Protein AF-A0A4Z1SWW7-F1 (afdb_monomer_lite)

Radius of gyration: 20.29 Å; chains: 1; bounding box: 50×20×54 Å

Secondary structure (DSSP, 8-state):
--SHHHHHHHHHHHHHHHHHHHHHHHHHHHHTT----GGGGGS-HHHHHHHHHHHHHHHHHHHHHHHHHHHHHHHHHHHHHHHHHHHHS--

Organism: Giardia muris (NCBI:txid5742)

Foldseek 3Di:
DPDPVVVVLVVLLVCLVCLLVVLLVQLVCLQVPVDDDPVCPVDDPVVSNVVSNVVSVVSNVSSVVSPVSNVVSVVVVVVVVVVVVVVVVVD

Sequence (91 aa):
MGFFGTCCNWCCLLTGGFGVVFLSILGVLLLTHAYFEPEDLIKTEAELKEEKNLLAYGHFVGAGVELIVFLASLIAFLVKRKAARRTRLQG

Structure (mmCIF, N/CA/C/O backbone):
data_AF-A0A4Z1SWW7-F1
#
_entry.id   AF-A0A4Z1SWW7-F1
#
loop_
_atom_site.group_PDB
_atom_site.id
_atom_site.type_symbol
_atom_site.label_atom_id
_atom_site.label_alt_id
_atom_site.label_comp_id
_atom_site.label_asym_id
_atom_site.label_entity_id
_atom_site.label_seq_id
_atom_site.pdbx_PDB_ins_code
_atom_site.Cartn_x
_atom_site.Cartn_y
_atom_site.Cartn_z
_atom_site.occupancy
_atom_site.B_iso_or_equiv
_atom_site.auth_seq_id
_atom_site.auth_comp_id
_atom_site.auth_asym_id
_atom_site.auth_atom_id
_atom_site.pdbx_PDB_model_num
ATOM 1 N N . MET A 1 1 ? -15.539 9.313 25.192 1.00 40.12 1 MET A N 1
ATOM 2 C CA . MET A 1 1 ? -14.315 9.034 24.399 1.00 40.12 1 MET A CA 1
ATOM 3 C C . MET A 1 1 ? -14.636 8.186 23.151 1.00 40.12 1 MET A C 1
ATOM 5 O O . MET A 1 1 ? -14.073 7.114 22.988 1.00 40.12 1 MET A O 1
ATOM 9 N N . GLY A 1 2 ? -15.578 8.602 22.286 1.00 49.31 2 GLY A N 1
ATOM 10 C CA . GLY A 1 2 ? -16.257 7.651 21.378 1.00 49.31 2 GLY A CA 1
ATOM 11 C C . GLY A 1 2 ? -16.268 7.944 19.874 1.00 49.31 2 GLY A C 1
ATOM 12 O O . GLY A 1 2 ? -16.626 7.044 19.131 1.00 49.31 2 GLY A O 1
ATOM 13 N N . PHE A 1 3 ? -15.886 9.141 19.411 1.00 47.88 3 PHE A N 1
ATOM 14 C CA . PHE A 1 3 ? -16.057 9.527 17.996 1.00 47.88 3 PHE A CA 1
ATOM 15 C C . PHE A 1 3 ? -14.768 9.403 17.165 1.00 47.88 3 PHE A C 1
ATOM 17 O O . PHE A 1 3 ? -14.777 8.800 16.094 1.00 47.88 3 PHE A O 1
ATOM 24 N N . PHE A 1 4 ? -13.627 9.873 17.685 1.00 49.59 4 PHE A N 1
ATOM 25 C CA . PHE A 1 4 ? -12.343 9.803 16.969 1.00 49.59 4 PHE A CA 1
ATOM 26 C C . PHE A 1 4 ? -11.887 8.359 16.688 1.00 49.59 4 PHE A C 1
ATOM 28 O O . PHE A 1 4 ? -11.438 8.057 15.588 1.00 49.59 4 PHE A O 1
ATOM 35 N N . GLY A 1 5 ? -12.081 7.427 17.630 1.00 55.22 5 GLY A N 1
ATOM 36 C CA . GLY A 1 5 ? -11.675 6.024 17.456 1.00 55.22 5 GLY A CA 1
ATOM 37 C C . GLY A 1 5 ? -12.542 5.208 16.485 1.00 55.22 5 GLY A C 1
ATOM 38 O O . GLY A 1 5 ? -12.108 4.156 16.014 1.00 55.22 5 GLY A O 1
ATOM 39 N N . THR A 1 6 ? -13.766 5.653 16.186 1.00 58.84 6 THR A N 1
ATOM 40 C CA . THR A 1 6 ? -14.625 5.049 15.151 1.00 58.84 6 THR A CA 1
ATOM 41 C C . THR A 1 6 ? -14.348 5.634 13.775 1.00 58.84 6 THR A C 1
ATOM 43 O O . THR A 1 6 ? -14.310 4.873 12.812 1.00 58.84 6 THR A O 1
ATOM 46 N N . CYS A 1 7 ? -14.084 6.943 13.688 1.00 64.06 7 CYS A N 1
ATOM 47 C CA . CYS A 1 7 ? -13.724 7.590 12.430 1.00 64.06 7 CYS A CA 1
ATOM 48 C C . CYS A 1 7 ? -12.366 7.094 11.921 1.00 64.06 7 CYS A C 1
ATOM 50 O O . CYS A 1 7 ? -12.285 6.689 10.769 1.00 64.06 7 CYS A O 1
ATOM 52 N N . CYS A 1 8 ? -11.335 7.001 12.774 1.00 71.19 8 CYS A N 1
ATOM 53 C CA . CYS A 1 8 ? -10.021 6.502 12.346 1.00 71.19 8 CYS A CA 1
ATOM 54 C C . CYS A 1 8 ? -10.083 5.057 11.833 1.00 71.19 8 CYS A C 1
ATOM 56 O O . CYS A 1 8 ? -9.505 4.752 10.799 1.00 71.19 8 CYS A O 1
ATOM 58 N N . ASN A 1 9 ? -10.844 4.174 12.492 1.00 76.69 9 ASN A N 1
ATOM 59 C CA . ASN A 1 9 ? -10.966 2.786 12.038 1.00 76.69 9 ASN A CA 1
ATOM 60 C C . ASN A 1 9 ? -11.743 2.660 10.720 1.00 76.69 9 ASN A C 1
ATOM 62 O O . ASN A 1 9 ? -11.492 1.733 9.961 1.00 76.69 9 ASN A O 1
ATOM 66 N N . TRP A 1 10 ? -12.690 3.564 10.454 1.00 79.31 10 TRP A N 1
ATOM 67 C CA . TRP A 1 10 ? -13.422 3.601 9.188 1.00 79.31 10 TRP A CA 1
ATOM 68 C C . TRP A 1 10 ? -12.573 4.190 8.058 1.00 79.31 10 TRP A C 1
ATOM 70 O O . TRP A 1 10 ? -12.534 3.621 6.969 1.00 79.31 10 TRP A O 1
ATOM 80 N N . CYS A 1 11 ? -11.838 5.273 8.335 1.00 82.75 11 CYS A N 1
ATOM 81 C CA . CYS A 1 11 ? -10.893 5.864 7.394 1.00 82.75 11 CYS A CA 1
ATOM 82 C C . CYS A 1 11 ? -9.831 4.842 6.973 1.00 82.75 11 CYS A C 1
ATOM 84 O O . CYS A 1 11 ? -9.676 4.637 5.780 1.00 82.75 11 CYS A O 1
ATOM 86 N N . CYS A 1 12 ? -9.203 4.122 7.913 1.00 83.19 12 CYS A N 1
ATOM 87 C CA . CYS A 1 12 ? -8.209 3.085 7.597 1.00 83.19 12 CYS A CA 1
ATOM 88 C C . CYS A 1 12 ? -8.777 1.925 6.762 1.00 83.19 12 CYS A C 1
ATOM 90 O O . CYS A 1 12 ? -8.061 1.323 5.969 1.00 83.19 12 CYS A O 1
ATOM 92 N N . LEU A 1 13 ? -10.066 1.612 6.912 1.00 84.62 13 LEU A N 1
ATOM 93 C CA . LEU A 1 13 ? -10.729 0.549 6.154 1.00 84.62 13 LEU A CA 1
ATOM 94 C C . LEU A 1 13 ? -10.985 0.977 4.703 1.00 84.62 13 LEU A C 1
ATOM 96 O O . LEU A 1 13 ? -10.784 0.192 3.780 1.00 84.62 13 LEU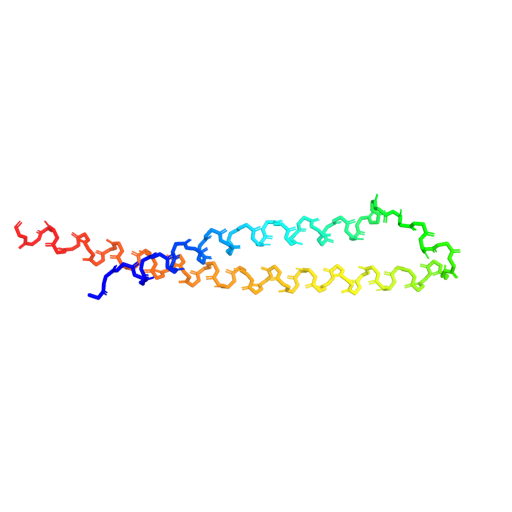 A O 1
ATOM 100 N N . LEU A 1 14 ? -11.399 2.230 4.498 1.00 86.06 14 LEU A N 1
ATOM 101 C CA . LEU A 1 14 ? -11.603 2.796 3.165 1.00 86.06 14 LEU A CA 1
ATOM 102 C C . LEU A 1 14 ? -10.277 3.070 2.452 1.00 86.06 14 LEU A C 1
ATOM 104 O O . LEU A 1 14 ? -10.124 2.672 1.300 1.00 86.06 14 LEU A O 1
ATOM 108 N N . THR A 1 15 ? -9.319 3.714 3.126 1.00 86.38 15 THR A N 1
ATOM 109 C CA . THR A 1 15 ? -8.013 4.035 2.536 1.00 86.38 15 THR A CA 1
ATOM 110 C C . THR A 1 15 ? -7.199 2.777 2.291 1.00 86.38 15 THR A C 1
ATOM 112 O O . THR A 1 15 ? -6.642 2.650 1.210 1.00 86.38 15 THR A O 1
ATOM 115 N N . GLY A 1 16 ? -7.212 1.817 3.222 1.00 82.06 16 GLY A N 1
ATOM 116 C CA . GLY A 1 16 ? -6.544 0.531 3.040 1.00 82.06 16 GLY A CA 1
ATOM 117 C C . GLY A 1 16 ? -7.141 -0.269 1.889 1.00 82.06 16 GLY A C 1
ATOM 118 O O . GLY A 1 16 ? -6.422 -0.739 1.014 1.00 82.06 16 GLY A O 1
ATOM 119 N N . GLY A 1 17 ? -8.473 -0.357 1.816 1.00 85.25 17 GLY A N 1
ATOM 120 C CA . GLY A 1 17 ? -9.145 -1.060 0.722 1.00 85.25 17 GLY A CA 1
ATOM 121 C C . GLY A 1 17 ? -8.877 -0.421 -0.645 1.00 85.25 17 GLY A C 1
ATOM 122 O O . GLY A 1 17 ? -8.553 -1.122 -1.603 1.00 85.25 17 GLY A O 1
ATOM 123 N N . PHE A 1 18 ? -8.969 0.909 -0.734 1.00 91.50 18 PHE A N 1
ATOM 124 C CA . PHE A 1 18 ? -8.674 1.639 -1.967 1.00 91.50 18 PHE A CA 1
ATOM 125 C C . PHE A 1 18 ? -7.191 1.547 -2.347 1.00 91.50 18 PHE A C 1
ATOM 127 O O . PHE A 1 18 ? -6.878 1.302 -3.510 1.00 91.50 18 PHE A O 1
ATOM 134 N N . GLY A 1 19 ? -6.289 1.679 -1.372 1.00 86.94 19 GLY A N 1
ATOM 135 C CA . GLY A 1 19 ? -4.843 1.595 -1.557 1.00 86.94 19 GLY A CA 1
ATOM 136 C C . GLY A 1 19 ? -4.411 0.253 -2.137 1.00 86.94 19 GLY A C 1
ATOM 137 O O . GLY A 1 19 ? -3.680 0.230 -3.122 1.00 86.94 19 GLY A O 1
ATOM 138 N N . VAL A 1 20 ? -4.939 -0.862 -1.618 1.00 90.81 20 VAL A N 1
ATOM 139 C CA . VAL A 1 20 ? -4.664 -2.205 -2.163 1.00 90.81 20 VAL A CA 1
ATOM 140 C C . VAL A 1 20 ? -5.059 -2.304 -3.633 1.00 90.81 20 VAL A C 1
ATOM 142 O O . VAL A 1 20 ? -4.259 -2.754 -4.455 1.00 90.81 20 VAL A O 1
ATOM 145 N N . VAL A 1 21 ? -6.281 -1.888 -3.979 1.00 91.00 21 VAL A N 1
ATOM 146 C CA . VAL A 1 21 ? -6.793 -1.987 -5.355 1.00 91.00 21 VAL A CA 1
ATOM 147 C C . VAL A 1 21 ? -5.992 -1.083 -6.289 1.00 91.00 21 VAL A C 1
ATOM 149 O O . VAL A 1 21 ? -5.529 -1.531 -7.336 1.00 91.00 21 VAL A O 1
ATOM 152 N N . PHE A 1 22 ? -5.785 0.172 -5.898 1.00 91.69 22 PHE A N 1
ATOM 153 C CA . PHE A 1 22 ? -5.114 1.167 -6.724 1.00 91.69 22 PHE A CA 1
ATOM 154 C C . PHE A 1 22 ? -3.636 0.827 -6.959 1.00 91.69 22 PHE A C 1
ATOM 156 O O . PHE A 1 22 ? -3.182 0.829 -8.103 1.00 91.69 22 PHE A O 1
ATOM 163 N N . LEU A 1 23 ? -2.896 0.456 -5.908 1.00 90.12 23 LEU A N 1
ATOM 164 C CA . LEU A 1 23 ? -1.481 0.089 -6.022 1.00 90.12 23 LEU A CA 1
ATOM 165 C C . LEU A 1 23 ? -1.283 -1.206 -6.815 1.00 90.12 23 LEU A C 1
ATOM 167 O O . LEU A 1 23 ? -0.336 -1.301 -7.590 1.00 90.12 23 LEU A O 1
ATOM 171 N N . SER A 1 24 ? -2.198 -2.171 -6.686 1.00 88.00 24 SER A N 1
ATOM 172 C CA . SER A 1 24 ? -2.151 -3.399 -7.488 1.00 88.00 24 SER A CA 1
ATOM 173 C C . SER A 1 24 ? -2.367 -3.112 -8.976 1.00 88.00 24 SER A C 1
ATOM 175 O O . SER A 1 24 ? -1.655 -3.663 -9.812 1.00 88.00 24 SER A O 1
ATOM 177 N N . ILE A 1 25 ? -3.307 -2.222 -9.320 1.00 89.31 25 ILE A N 1
ATOM 178 C CA . ILE A 1 25 ? -3.542 -1.807 -10.712 1.00 89.31 25 ILE A CA 1
ATOM 179 C C . ILE A 1 25 ? -2.306 -1.097 -11.276 1.00 89.31 25 ILE A C 1
ATOM 181 O O . ILE A 1 25 ? -1.859 -1.449 -12.365 1.00 89.31 25 ILE A O 1
ATOM 185 N N . LEU A 1 26 ? -1.714 -0.156 -10.533 1.00 86.25 26 LEU A N 1
ATOM 186 C CA . LEU A 1 26 ? -0.490 0.533 -10.960 1.00 86.25 26 LEU A CA 1
ATOM 187 C C .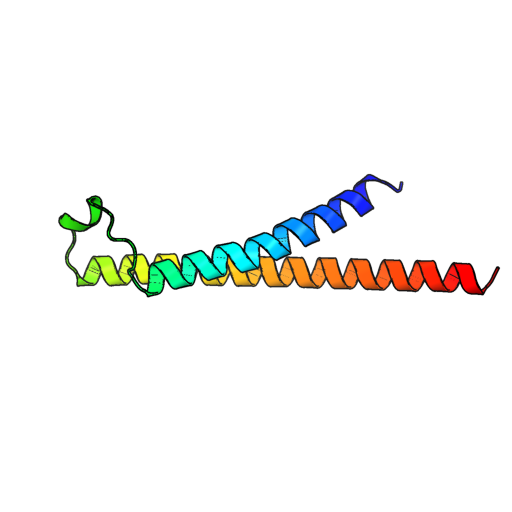 LEU A 1 26 ? 0.691 -0.429 -11.141 1.00 86.25 26 LEU A C 1
ATOM 189 O O . LEU A 1 26 ? 1.392 -0.348 -12.147 1.00 86.25 26 LEU A O 1
ATOM 193 N N . GLY A 1 27 ? 0.876 -1.379 -10.220 1.00 85.44 27 GLY A N 1
ATOM 194 C CA . GLY A 1 27 ? 1.919 -2.400 -10.329 1.00 85.44 27 GLY A CA 1
ATOM 195 C C . GLY A 1 27 ? 1.777 -3.255 -11.592 1.00 85.44 27 GLY A C 1
ATOM 196 O O . GLY A 1 27 ? 2.763 -3.502 -12.285 1.00 85.44 27 GLY A O 1
ATOM 197 N N . VAL A 1 28 ? 0.549 -3.655 -11.945 1.00 85.44 28 VAL A N 1
ATOM 198 C CA . VAL A 1 28 ? 0.268 -4.410 -13.181 1.00 85.44 28 VAL A CA 1
ATOM 199 C C . VAL A 1 28 ? 0.467 -3.549 -14.432 1.00 85.44 28 VAL A C 1
ATOM 201 O O . VAL A 1 28 ? 1.041 -4.018 -15.416 1.00 85.44 28 VAL A O 1
ATOM 204 N N . LEU A 1 29 ? 0.037 -2.285 -14.415 1.00 83.94 29 LEU A N 1
ATOM 205 C CA . LEU A 1 29 ? 0.240 -1.362 -15.538 1.00 83.94 29 LEU A CA 1
ATOM 206 C C . LEU A 1 29 ? 1.729 -1.125 -15.831 1.00 83.94 29 LEU A C 1
ATOM 208 O O . LEU A 1 29 ? 2.132 -1.118 -16.993 1.00 83.94 29 LEU A O 1
ATOM 212 N N . LEU A 1 30 ? 2.552 -1.005 -14.788 1.00 79.25 30 LEU A N 1
ATOM 213 C CA . LEU A 1 30 ? 4.003 -0.867 -14.923 1.00 79.25 30 LEU A CA 1
ATOM 214 C C . LEU A 1 30 ? 4.666 -2.153 -15.437 1.00 79.25 30 LEU A C 1
ATOM 216 O O . LEU A 1 30 ? 5.521 -2.082 -16.317 1.00 79.25 30 LEU A O 1
ATOM 220 N N . LEU A 1 31 ? 4.224 -3.323 -14.958 1.00 77.19 31 LEU A N 1
ATOM 221 C CA . LEU A 1 31 ? 4.685 -4.641 -15.428 1.00 77.19 31 LEU A CA 1
ATOM 222 C C . LEU A 1 31 ? 4.369 -4.897 -16.904 1.00 77.19 31 LEU A C 1
ATOM 224 O O . LEU A 1 31 ? 5.159 -5.503 -17.621 1.00 77.19 31 LEU A O 1
ATOM 228 N N . THR A 1 32 ? 3.189 -4.471 -17.351 1.00 78.38 32 THR A N 1
ATOM 229 C CA . THR A 1 32 ? 2.741 -4.654 -18.739 1.00 78.38 32 THR A CA 1
ATOM 230 C C . THR A 1 32 ? 3.371 -3.654 -19.707 1.00 78.38 32 THR A C 1
ATOM 232 O O . THR A 1 32 ? 3.116 -3.744 -20.905 1.00 78.38 32 THR A O 1
ATOM 235 N N . HIS A 1 33 ? 4.195 -2.718 -19.214 1.00 66.69 33 HIS A N 1
ATOM 236 C CA . HIS A 1 33 ? 4.813 -1.645 -19.999 1.00 66.69 33 HIS A CA 1
ATOM 237 C C . HIS A 1 33 ? 3.801 -0.856 -20.853 1.00 66.69 33 HIS A C 1
ATOM 239 O O . HIS A 1 33 ? 4.150 -0.308 -21.895 1.00 66.69 33 HIS A O 1
ATOM 245 N N . ALA A 1 34 ? 2.539 -0.784 -20.413 1.00 62.41 34 ALA A N 1
ATOM 246 C CA . ALA A 1 34 ? 1.456 -0.177 -21.187 1.00 62.41 34 ALA A CA 1
ATOM 247 C C . ALA A 1 34 ? 1.594 1.353 -21.329 1.00 62.41 34 ALA A C 1
ATOM 249 O O . ALA A 1 34 ? 0.932 1.951 -22.174 1.00 62.41 34 ALA A O 1
ATOM 250 N N . TYR A 1 35 ? 2.470 1.974 -20.531 1.00 58.88 35 TYR A N 1
ATOM 251 C CA . TYR A 1 35 ? 2.820 3.389 -20.608 1.00 58.88 35 TYR A CA 1
ATOM 252 C C . TYR A 1 35 ? 4.316 3.555 -20.931 1.00 58.88 35 TYR A C 1
ATOM 254 O O . TYR A 1 35 ? 5.198 3.185 -20.147 1.00 58.88 35 TYR A O 1
ATOM 262 N N . PHE A 1 36 ? 4.588 4.103 -22.117 1.00 55.66 36 PHE A N 1
ATOM 263 C CA . PHE A 1 36 ? 5.882 4.668 -22.498 1.00 55.66 36 PHE A CA 1
ATOM 264 C C . PHE A 1 36 ? 5.836 6.162 -22.184 1.00 55.66 36 PHE A C 1
ATOM 266 O O . PHE A 1 36 ? 5.024 6.880 -22.771 1.00 55.66 36 PHE A O 1
ATOM 273 N N . GLU A 1 37 ? 6.668 6.625 -21.253 1.00 59.81 37 GLU A N 1
ATOM 274 C CA . GLU A 1 37 ? 6.860 8.061 -21.064 1.00 59.81 37 GLU A CA 1
ATOM 275 C C . GLU A 1 37 ? 7.907 8.562 -22.069 1.00 59.81 37 GLU A C 1
ATOM 277 O O . GLU A 1 37 ? 8.847 7.841 -22.399 1.00 59.81 37 GLU A O 1
ATOM 282 N N . PRO A 1 38 ? 7.781 9.791 -22.596 1.00 56.34 38 PRO A N 1
ATOM 283 C CA . PRO A 1 38 ? 8.732 10.332 -23.572 1.00 56.34 38 PRO A CA 1
ATOM 284 C C . PRO A 1 38 ? 10.154 10.522 -23.006 1.00 56.34 38 PRO A C 1
ATOM 286 O O . PRO A 1 38 ? 11.099 10.670 -23.778 1.00 56.34 38 PRO A O 1
ATOM 289 N N . GLU A 1 39 ? 10.333 10.479 -21.682 1.00 58.94 39 GLU A N 1
ATOM 290 C CA . GLU A 1 39 ? 11.643 10.503 -21.009 1.00 58.94 39 GLU A CA 1
ATOM 291 C C . GLU A 1 39 ? 12.421 9.181 -21.171 1.00 58.94 39 GLU A C 1
ATOM 293 O O . GLU A 1 39 ? 13.646 9.153 -21.032 1.00 58.94 39 GLU A O 1
ATOM 298 N N . ASP A 1 40 ? 11.735 8.103 -21.566 1.00 56.56 40 ASP A N 1
ATOM 299 C CA . ASP A 1 40 ? 12.317 6.777 -21.779 1.00 56.56 40 ASP A CA 1
ATOM 300 C C . ASP A 1 40 ? 13.208 6.695 -23.040 1.00 56.56 40 ASP A C 1
ATOM 302 O O . ASP A 1 40 ? 13.950 5.733 -23.220 1.00 56.56 40 ASP A O 1
ATOM 306 N N . LEU A 1 41 ? 13.173 7.708 -23.917 1.00 58.3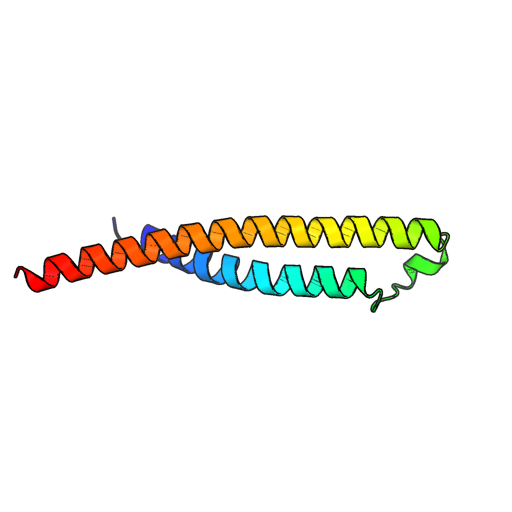1 41 LEU A N 1
ATOM 307 C CA . LEU A 1 41 ? 13.885 7.730 -25.207 1.00 58.31 41 LEU A CA 1
ATOM 308 C C . LEU A 1 41 ? 15.414 7.893 -25.092 1.00 58.31 41 LEU A C 1
ATOM 310 O O . LEU A 1 41 ? 16.116 7.770 -26.095 1.00 58.31 41 LEU A O 1
ATOM 314 N N . ILE A 1 42 ? 15.932 8.196 -23.897 1.00 65.25 42 ILE A N 1
ATOM 315 C CA . ILE A 1 42 ? 17.362 8.469 -23.653 1.00 65.25 42 ILE A CA 1
ATOM 316 C C . ILE A 1 42 ? 18.077 7.256 -23.027 1.00 65.25 42 ILE A C 1
ATOM 318 O O . ILE A 1 42 ? 19.300 7.151 -23.107 1.00 65.25 42 ILE A O 1
ATOM 322 N N . LYS A 1 43 ? 17.331 6.320 -22.429 1.00 65.75 43 LYS A N 1
ATOM 323 C CA . LYS A 1 43 ? 17.878 5.148 -21.731 1.00 65.75 43 LYS A CA 1
ATOM 324 C C . LYS A 1 43 ? 17.858 3.905 -22.620 1.00 65.75 43 LYS A C 1
ATOM 326 O O . LYS A 1 43 ? 17.004 3.741 -23.488 1.00 65.75 43 LYS A O 1
ATOM 331 N N . THR A 1 44 ? 18.796 2.997 -22.377 1.00 72.25 44 THR A N 1
ATOM 332 C CA . THR A 1 44 ? 18.846 1.696 -23.054 1.00 72.25 44 THR A CA 1
ATOM 333 C C . THR A 1 44 ? 17.624 0.852 -22.657 1.00 72.25 44 THR A C 1
ATOM 335 O O . THR A 1 44 ? 17.246 0.856 -21.485 1.00 72.25 44 THR A O 1
ATOM 338 N N . GLU A 1 45 ? 17.029 0.073 -23.576 1.00 70.06 45 GLU A N 1
ATOM 339 C CA . GLU A 1 45 ? 15.851 -0.784 -23.287 1.00 70.06 45 GLU A CA 1
ATOM 340 C C . GLU A 1 45 ? 16.016 -1.654 -22.025 1.00 70.06 45 GLU A C 1
ATOM 342 O O . GLU A 1 45 ? 15.055 -1.884 -21.290 1.00 70.06 45 GLU A O 1
ATOM 347 N N . ALA A 1 46 ? 17.237 -2.131 -21.760 1.00 74.94 46 ALA A N 1
ATOM 348 C CA . ALA A 1 46 ? 17.550 -2.949 -20.591 1.00 74.94 46 ALA A CA 1
ATOM 349 C C . ALA A 1 46 ? 17.418 -2.176 -19.267 1.00 74.94 46 ALA A C 1
ATOM 351 O O . ALA A 1 46 ? 16.794 -2.676 -18.332 1.00 74.94 46 ALA A O 1
ATOM 352 N N . GLU A 1 47 ? 17.944 -0.950 -19.205 1.00 77.31 47 GLU A N 1
ATOM 353 C CA . GLU A 1 47 ? 17.873 -0.094 -18.011 1.00 77.31 47 GLU A CA 1
ATOM 354 C C . GLU A 1 47 ? 16.433 0.347 -17.743 1.00 77.31 47 GLU A C 1
ATOM 356 O O . GLU A 1 47 ? 15.975 0.356 -16.601 1.00 77.31 47 GLU A O 1
ATOM 361 N N . LEU A 1 48 ? 15.679 0.625 -18.810 1.00 72.69 48 LEU A N 1
ATOM 362 C CA . LEU A 1 48 ? 14.268 0.980 -18.715 1.00 72.69 48 LEU A CA 1
ATOM 363 C C . LEU A 1 48 ? 13.423 -0.138 -18.101 1.00 72.69 48 LEU A C 1
ATOM 365 O O . LEU A 1 48 ? 12.535 0.092 -17.279 1.00 72.69 48 LEU A O 1
ATOM 369 N N . LYS A 1 49 ? 13.694 -1.372 -18.531 1.00 74.75 49 LYS A N 1
ATOM 370 C CA . LYS A 1 49 ? 12.979 -2.556 -18.064 1.00 74.75 49 LYS A CA 1
ATOM 371 C C . LYS A 1 49 ? 13.290 -2.847 -16.600 1.00 74.75 49 LYS A C 1
ATOM 373 O O . LYS A 1 49 ? 12.391 -3.233 -15.856 1.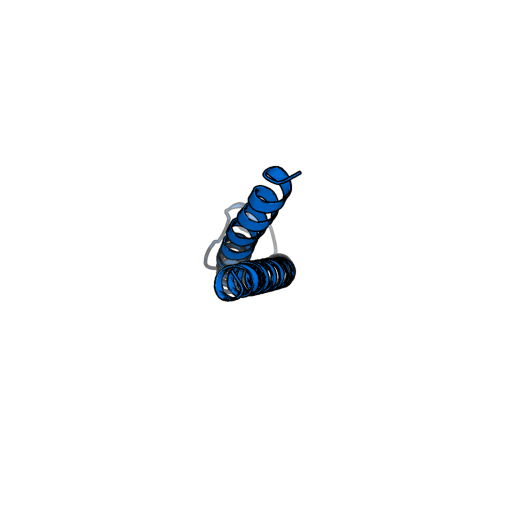00 74.75 49 LYS A O 1
ATOM 378 N N . GLU A 1 50 ? 14.537 -2.653 -16.182 1.00 82.12 50 GLU A N 1
ATOM 379 C CA . GLU A 1 50 ? 14.954 -2.827 -14.791 1.00 82.12 50 GLU A CA 1
ATOM 380 C C . GLU A 1 50 ? 14.313 -1.780 -13.870 1.00 82.12 50 GLU A C 1
ATOM 382 O O . GLU A 1 50 ? 13.715 -2.144 -12.855 1.00 82.12 50 GLU A O 1
ATOM 387 N N . GLU A 1 51 ? 14.329 -0.504 -14.262 1.00 80.56 51 GLU A N 1
ATOM 388 C CA . GLU A 1 51 ? 13.730 0.589 -13.489 1.00 80.56 51 GLU A CA 1
ATOM 389 C C . GLU A 1 51 ? 12.211 0.416 -13.334 1.00 80.56 51 GLU A C 1
ATOM 391 O O . GLU A 1 51 ? 11.681 0.496 -12.223 1.00 80.56 51 GLU A O 1
ATOM 396 N N . LYS A 1 52 ? 11.503 0.070 -14.420 1.00 77.00 52 LYS A N 1
ATOM 397 C CA . LYS A 1 52 ? 10.053 -0.189 -14.377 1.00 77.00 52 LYS A CA 1
ATOM 398 C C . LYS A 1 52 ? 9.703 -1.408 -13.524 1.00 77.00 52 LYS A C 1
ATOM 400 O O . LYS A 1 52 ? 8.707 -1.374 -12.802 1.00 77.00 52 LYS A O 1
ATOM 405 N N . ASN A 1 53 ? 10.526 -2.458 -13.548 1.00 81.25 53 ASN A N 1
ATOM 406 C CA . ASN A 1 53 ? 10.337 -3.619 -12.677 1.00 81.25 53 ASN A CA 1
ATOM 407 C C . ASN A 1 53 ? 10.556 -3.272 -11.198 1.00 81.25 53 ASN A C 1
ATOM 409 O O . ASN A 1 53 ? 9.789 -3.730 -10.350 1.00 81.25 53 ASN A O 1
ATOM 413 N N . LEU A 1 54 ? 11.555 -2.443 -10.882 1.00 84.88 54 LEU A N 1
ATOM 414 C CA . LEU A 1 54 ? 11.801 -1.950 -9.522 1.00 84.88 54 LEU A CA 1
ATOM 415 C C . LEU A 1 54 ? 10.633 -1.097 -9.010 1.00 84.88 54 LEU A C 1
ATOM 417 O O . LEU A 1 54 ? 10.163 -1.304 -7.890 1.00 84.88 54 LEU A O 1
ATOM 421 N N . LEU A 1 55 ? 10.116 -0.192 -9.843 1.00 85.44 55 LEU A N 1
ATOM 422 C CA . LEU A 1 55 ? 8.930 0.614 -9.541 1.00 85.44 55 LEU A CA 1
ATOM 423 C C . LEU A 1 55 ? 7.690 -0.260 -9.325 1.00 85.44 55 LEU A C 1
ATOM 425 O O . LEU A 1 55 ? 7.011 -0.127 -8.305 1.00 85.44 55 LEU A O 1
ATOM 429 N N . ALA A 1 56 ? 7.423 -1.202 -10.235 1.00 84.12 56 ALA A N 1
ATOM 430 C CA . ALA A 1 56 ? 6.313 -2.142 -10.105 1.00 84.12 56 ALA A CA 1
ATOM 431 C C . ALA A 1 56 ? 6.411 -2.942 -8.799 1.00 84.12 56 ALA A C 1
ATOM 433 O O . ALA A 1 56 ? 5.428 -3.047 -8.0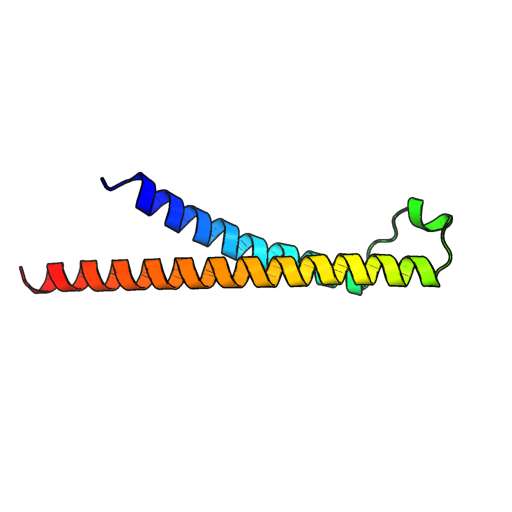63 1.00 84.12 56 ALA A O 1
ATOM 434 N N . TYR A 1 57 ? 7.603 -3.446 -8.464 1.00 87.88 57 TYR A N 1
ATOM 435 C CA . TYR A 1 57 ? 7.851 -4.145 -7.205 1.00 87.88 57 TYR A CA 1
ATOM 436 C C . TYR A 1 57 ? 7.554 -3.255 -5.991 1.00 87.88 57 TYR A C 1
ATOM 438 O O . TYR A 1 57 ? 6.871 -3.694 -5.065 1.00 87.88 57 TYR A O 1
ATOM 446 N N . GLY A 1 58 ? 7.975 -1.986 -6.022 1.00 88.50 58 GLY A N 1
ATOM 447 C CA . GLY A 1 58 ? 7.636 -0.996 -4.998 1.00 88.50 58 GLY A CA 1
ATOM 448 C C . GLY A 1 58 ? 6.124 -0.844 -4.791 1.00 88.50 58 GLY A C 1
ATOM 449 O O . GLY A 1 58 ? 5.653 -0.847 -3.651 1.00 88.50 58 GLY A O 1
ATOM 450 N N . HIS A 1 59 ? 5.343 -0.803 -5.875 1.00 89.50 59 HIS A N 1
ATOM 451 C CA . HIS A 1 59 ? 3.881 -0.748 -5.797 1.00 89.50 59 HIS A CA 1
ATOM 452 C C . HIS A 1 59 ? 3.262 -2.020 -5.208 1.00 89.50 59 HIS A C 1
ATOM 454 O O . HIS A 1 59 ? 2.349 -1.914 -4.387 1.00 89.50 59 HIS A O 1
ATOM 460 N N . PHE A 1 60 ? 3.765 -3.212 -5.546 1.00 89.00 60 PHE A N 1
ATOM 461 C CA . PHE A 1 60 ? 3.281 -4.459 -4.940 1.00 89.00 60 PHE A CA 1
ATOM 462 C C . PHE A 1 60 ? 3.609 -4.557 -3.450 1.00 89.00 60 PHE A C 1
ATOM 464 O O . PHE A 1 60 ? 2.770 -5.005 -2.668 1.00 89.00 60 PHE A O 1
ATOM 471 N N . VAL A 1 61 ? 4.793 -4.100 -3.035 1.00 92.19 61 VAL A N 1
ATOM 472 C CA . VAL A 1 61 ? 5.158 -4.025 -1.614 1.00 92.19 61 VAL A CA 1
ATOM 473 C C . VAL A 1 61 ? 4.224 -3.062 -0.879 1.00 92.19 61 VAL A C 1
ATOM 475 O O . VAL A 1 61 ? 3.670 -3.426 0.159 1.00 92.19 61 VAL A O 1
ATOM 478 N N . GLY A 1 62 ? 3.978 -1.874 -1.440 1.00 90.12 62 GLY A N 1
ATOM 479 C CA . GLY A 1 62 ? 3.014 -0.917 -0.892 1.00 90.12 62 GLY A CA 1
ATOM 480 C C . GLY A 1 62 ? 1.602 -1.501 -0.780 1.00 90.12 62 GLY A C 1
ATOM 481 O O . GLY A 1 62 ? 0.973 -1.397 0.272 1.00 90.12 62 GLY A O 1
ATOM 482 N N . ALA A 1 63 ? 1.132 -2.198 -1.820 1.00 91.31 63 ALA A N 1
ATOM 483 C CA . ALA A 1 63 ? -0.159 -2.885 -1.810 1.00 91.31 63 ALA A CA 1
ATOM 484 C C . ALA A 1 63 ? -0.232 -3.956 -0.707 1.00 91.31 63 ALA A C 1
ATOM 486 O O . ALA A 1 63 ? -1.255 -4.086 -0.036 1.00 91.31 63 ALA A O 1
ATOM 487 N N . GLY A 1 64 ? 0.857 -4.696 -0.480 1.00 91.69 64 GLY A N 1
ATOM 488 C CA . GLY A 1 64 ? 0.954 -5.674 0.602 1.00 91.69 64 GLY A CA 1
ATOM 489 C C . GLY A 1 64 ? 0.834 -5.041 1.991 1.00 91.69 64 GLY A C 1
ATOM 490 O O . GLY A 1 64 ? 0.121 -5.566 2.847 1.00 91.69 64 GLY A O 1
ATOM 491 N N . VAL A 1 65 ? 1.473 -3.890 2.214 1.00 92.50 65 VAL A N 1
ATOM 492 C CA . VAL A 1 65 ? 1.365 -3.149 3.482 1.00 92.50 65 VAL A CA 1
ATOM 493 C C . VAL A 1 65 ? -0.065 -2.650 3.704 1.00 92.50 65 VAL A C 1
ATOM 495 O O . VAL A 1 65 ? -0.630 -2.881 4.775 1.00 92.50 65 VAL A O 1
ATOM 498 N N . GLU A 1 66 ? -0.684 -2.041 2.690 1.00 89.62 66 GLU A N 1
ATOM 499 C CA . GLU A 1 66 ? -2.080 -1.580 2.763 1.00 89.62 66 GLU A CA 1
ATOM 500 C C . GLU A 1 66 ? -3.055 -2.738 3.030 1.00 89.62 66 GLU A C 1
ATOM 502 O O . GLU A 1 66 ? -4.014 -2.588 3.789 1.00 89.62 66 GLU A O 1
ATOM 507 N N . LEU A 1 67 ? -2.780 -3.933 2.495 1.00 91.06 67 LEU A N 1
ATOM 508 C CA . LEU A 1 67 ? -3.589 -5.125 2.750 1.00 91.06 67 LEU A CA 1
ATOM 509 C C . LEU A 1 67 ? -3.527 -5.549 4.220 1.00 91.06 67 LEU A C 1
ATOM 511 O O . LEU A 1 67 ? -4.555 -5.888 4.809 1.00 91.06 67 LEU A O 1
ATOM 515 N N . ILE A 1 68 ? -2.343 -5.505 4.833 1.00 92.12 68 ILE A N 1
ATOM 516 C CA . ILE A 1 68 ? -2.173 -5.818 6.258 1.00 92.12 68 ILE A CA 1
ATOM 517 C C . ILE A 1 68 ? -2.947 -4.813 7.117 1.00 92.12 68 ILE A C 1
ATOM 519 O O . ILE A 1 68 ? -3.680 -5.219 8.024 1.00 92.12 68 ILE A O 1
ATOM 523 N N . VAL A 1 69 ? -2.831 -3.516 6.813 1.00 88.44 69 VAL A N 1
ATOM 524 C CA . VAL A 1 69 ? -3.562 -2.452 7.520 1.00 88.44 69 VAL A CA 1
ATOM 525 C C . VAL A 1 69 ? -5.071 -2.656 7.380 1.00 88.44 69 VAL A C 1
ATOM 527 O O . VAL A 1 69 ? -5.788 -2.662 8.383 1.00 88.44 69 VAL A O 1
ATOM 530 N N . PHE A 1 70 ? -5.550 -2.918 6.162 1.00 87.19 70 PHE A N 1
ATOM 531 C CA . PHE A 1 70 ? -6.956 -3.191 5.883 1.00 87.19 70 PHE A CA 1
ATOM 532 C C . PHE A 1 70 ? -7.485 -4.384 6.689 1.00 87.19 70 PHE A C 1
ATOM 534 O O . PHE A 1 70 ? -8.525 -4.276 7.346 1.00 87.19 70 PHE A O 1
ATOM 541 N N . LEU A 1 71 ? -6.765 -5.511 6.692 1.00 90.25 71 LEU A N 1
ATOM 542 C CA . LEU A 1 71 ? -7.156 -6.710 7.438 1.00 90.25 71 LEU A CA 1
ATOM 543 C C . LEU A 1 71 ? -7.182 -6.456 8.949 1.00 90.25 71 LEU A C 1
ATOM 545 O O . LEU A 1 71 ? -8.141 -6.850 9.617 1.00 90.25 71 LEU A O 1
ATOM 549 N N . ALA A 1 72 ? -6.184 -5.756 9.493 1.00 87.69 72 ALA A N 1
ATOM 550 C CA . ALA A 1 72 ? -6.147 -5.398 10.909 1.00 87.69 72 ALA A CA 1
ATOM 551 C C . ALA A 1 72 ? -7.343 -4.508 11.303 1.00 87.69 72 ALA A C 1
ATOM 553 O O . ALA A 1 72 ? -8.032 -4.789 12.291 1.00 87.69 72 ALA A O 1
ATOM 554 N N . SER A 1 73 ? -7.650 -3.481 10.502 1.00 85.75 73 SER A N 1
ATOM 555 C CA . SER A 1 73 ? -8.807 -2.599 10.713 1.00 85.75 73 SER A CA 1
ATOM 556 C C . SER A 1 73 ? -10.145 -3.333 10.571 1.00 85.75 73 SER A C 1
ATOM 558 O O . SER A 1 73 ? -11.079 -3.084 11.347 1.00 85.75 73 SER A O 1
ATOM 560 N N . LEU A 1 74 ? -10.246 -4.276 9.630 1.00 86.31 74 LEU A N 1
ATOM 561 C CA . LEU A 1 74 ? -11.428 -5.114 9.430 1.00 86.31 74 LEU A CA 1
ATOM 562 C C . LEU A 1 74 ? -11.666 -6.045 10.624 1.00 86.31 74 LEU A C 1
ATOM 564 O O . LEU A 1 74 ? -12.788 -6.118 11.132 1.00 86.31 74 LEU A O 1
ATOM 568 N N . ILE A 1 75 ? -10.621 -6.704 11.128 1.00 88.00 75 ILE A N 1
ATOM 569 C CA . ILE A 1 75 ? -10.705 -7.554 12.323 1.00 88.00 75 ILE A CA 1
ATOM 570 C C . ILE A 1 75 ? -11.149 -6.719 13.528 1.00 88.00 75 ILE A C 1
ATOM 572 O O . ILE A 1 75 ? -12.109 -7.088 14.210 1.00 88.00 75 ILE A O 1
ATOM 576 N N . ALA A 1 76 ? -10.526 -5.558 13.755 1.00 84.12 76 ALA A N 1
ATOM 577 C CA . ALA A 1 76 ? -10.901 -4.655 14.842 1.00 84.12 76 ALA A CA 1
ATOM 578 C C . ALA A 1 76 ? -12.374 -4.210 14.746 1.00 84.12 76 ALA A C 1
ATOM 580 O O . ALA A 1 76 ? -13.090 -4.170 15.753 1.00 84.12 76 ALA A O 1
ATOM 581 N N . PHE A 1 77 ? -12.859 -3.932 13.533 1.00 83.25 77 PHE A N 1
ATOM 582 C CA . PHE A 1 77 ? -14.254 -3.579 13.281 1.00 83.25 77 PHE A CA 1
ATOM 583 C C . PHE A 1 77 ? -15.224 -4.727 13.594 1.00 83.25 77 PHE A C 1
ATOM 585 O O . PHE A 1 77 ? -16.237 -4.524 14.273 1.00 83.25 77 PHE A O 1
ATOM 592 N N . LEU A 1 78 ? -14.917 -5.944 13.134 1.00 83.31 78 LEU A N 1
ATOM 593 C CA . LEU A 1 78 ? -15.748 -7.129 13.356 1.00 83.31 78 LEU A CA 1
ATOM 594 C C . LEU A 1 78 ? -15.809 -7.518 14.838 1.00 83.31 78 LEU A C 1
ATOM 596 O O . LEU A 1 78 ? -16.889 -7.852 15.337 1.00 83.31 78 LEU A O 1
ATOM 600 N N . VAL A 1 79 ? -14.688 -7.422 15.559 1.00 84.44 79 VAL A N 1
ATOM 601 C CA . VAL A 1 79 ? -14.627 -7.665 17.009 1.00 84.44 79 VAL A CA 1
ATOM 602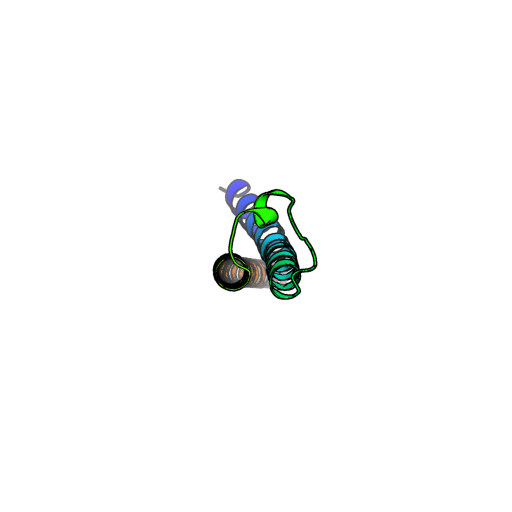 C C . VAL A 1 79 ? -15.484 -6.645 17.763 1.00 84.44 79 VAL A C 1
ATOM 604 O O . VAL A 1 79 ? -16.334 -7.046 18.563 1.00 84.44 79 VAL A O 1
ATOM 607 N N . LYS A 1 80 ? -15.360 -5.344 17.451 1.00 76.94 80 LYS A N 1
ATOM 608 C CA . LYS A 1 80 ? -16.209 -4.295 18.049 1.00 76.94 80 LYS A CA 1
ATOM 609 C C . LYS A 1 80 ? -17.698 -4.531 17.774 1.00 76.94 80 LYS A C 1
ATOM 611 O O . LYS A 1 80 ? -18.513 -4.419 18.689 1.00 76.94 80 LYS A O 1
ATOM 616 N N . ARG A 1 81 ? -18.073 -4.917 16.546 1.00 75.44 81 ARG A N 1
ATOM 617 C CA . ARG A 1 81 ? -19.473 -5.233 16.201 1.00 75.44 81 ARG A CA 1
ATOM 618 C C . ARG A 1 81 ? -20.011 -6.452 16.953 1.00 75.44 81 ARG A C 1
ATOM 620 O O . ARG A 1 81 ? -21.163 -6.422 17.383 1.00 75.44 81 ARG A O 1
ATOM 627 N N . LYS A 1 82 ? -19.213 -7.511 17.128 1.00 76.31 82 LYS A N 1
ATOM 628 C CA . LYS A 1 82 ? -19.622 -8.692 17.911 1.00 76.31 82 LYS A CA 1
ATOM 629 C C . LYS A 1 82 ? -19.811 -8.355 19.392 1.00 76.31 82 LYS A C 1
ATOM 631 O O . LYS A 1 82 ? -20.814 -8.770 19.970 1.00 76.31 82 LYS A O 1
ATOM 636 N N . ALA A 1 83 ? -18.905 -7.573 19.981 1.00 71.44 83 ALA A N 1
ATOM 637 C CA . ALA A 1 83 ? -19.015 -7.133 21.372 1.00 71.44 83 ALA A CA 1
ATOM 638 C C . ALA A 1 83 ? -20.282 -6.290 21.610 1.00 71.44 83 ALA A C 1
ATOM 640 O O . ALA A 1 83 ? -21.037 -6.568 22.537 1.00 71.44 83 ALA A O 1
ATOM 641 N N . ALA A 1 84 ? -20.576 -5.341 20.714 1.00 66.56 84 ALA A N 1
ATOM 642 C CA . ALA A 1 84 ? -21.774 -4.501 20.797 1.00 66.56 84 ALA A CA 1
ATOM 643 C C . ALA A 1 84 ? -23.097 -5.267 20.578 1.00 66.56 84 ALA A C 1
ATOM 645 O O . ALA A 1 84 ? -24.139 -4.851 21.079 1.00 66.56 84 ALA A O 1
ATOM 646 N N . ARG A 1 85 ? -23.086 -6.384 19.831 1.00 67.81 85 ARG A N 1
ATOM 647 C CA . ARG A 1 85 ? -24.271 -7.254 19.695 1.00 67.81 85 ARG A CA 1
ATOM 648 C C . ARG A 1 85 ? -24.535 -8.092 20.946 1.00 67.81 85 ARG A C 1
ATOM 650 O O . ARG A 1 85 ? -25.698 -8.298 21.268 1.00 67.81 85 ARG A O 1
ATOM 657 N N . ARG A 1 86 ? -23.496 -8.561 21.651 1.00 66.19 86 ARG A N 1
ATOM 658 C CA . ARG A 1 86 ? -23.666 -9.359 22.883 1.00 66.19 86 ARG A CA 1
ATOM 659 C C . ARG A 1 86 ? -24.356 -8.574 23.996 1.00 66.19 86 ARG A C 1
ATOM 661 O O . ARG A 1 86 ? -25.224 -9.127 24.655 1.00 66.19 86 ARG A O 1
ATOM 668 N N . THR A 1 87 ? -24.027 -7.297 24.164 1.00 60.66 87 THR A N 1
ATOM 669 C CA . THR A 1 87 ? -24.639 -6.451 25.200 1.00 60.66 87 THR A CA 1
ATOM 670 C C . THR A 1 87 ? -26.110 -6.124 24.934 1.00 60.66 87 THR A C 1
ATOM 672 O O . THR A 1 87 ? -26.848 -5.906 25.883 1.00 60.66 87 THR A O 1
ATOM 675 N N . ARG A 1 88 ? -26.573 -6.145 23.673 1.00 58.38 88 ARG A N 1
ATOM 676 C CA . ARG A 1 88 ? -28.001 -5.970 23.332 1.00 58.38 88 ARG A CA 1
ATOM 677 C C . ARG A 1 88 ? -28.872 -7.204 23.565 1.00 58.38 88 ARG A C 1
ATOM 679 O O . ARG A 1 88 ? -30.083 -7.061 23.575 1.00 58.38 88 ARG A O 1
ATOM 686 N N . LEU A 1 89 ? -28.286 -8.395 23.677 1.00 59.25 89 LEU A N 1
ATOM 687 C CA . LEU A 1 89 ? -29.032 -9.645 23.881 1.00 59.25 89 LEU A CA 1
ATOM 688 C C . LEU A 1 89 ? -29.141 -10.040 25.364 1.00 59.25 89 LEU A C 1
ATOM 690 O O . LEU A 1 89 ? -29.784 -11.035 25.673 1.00 59.25 89 LEU A O 1
ATOM 694 N N . GLN A 1 90 ? -28.491 -9.297 26.265 1.00 54.34 90 GLN A N 1
ATOM 695 C CA . GLN A 1 90 ? -28.508 -9.530 27.715 1.00 54.34 90 GLN A CA 1
ATOM 696 C C . GLN A 1 90 ? -29.307 -8.469 28.495 1.00 54.34 90 GLN A C 1
ATOM 698 O O . GLN A 1 90 ? -29.273 -8.490 29.723 1.00 54.34 90 GLN A O 1
ATOM 703 N N . GLY A 1 91 ? -29.979 -7.544 27.803 1.00 43.41 91 GLY A N 1
ATOM 704 C CA . GLY A 1 91 ? -30.808 -6.489 28.393 1.00 43.41 91 GLY A CA 1
ATOM 705 C C . GLY A 1 91 ? -32.258 -6.604 27.967 1.00 43.41 91 GLY A C 1
ATOM 706 O O . GLY A 1 91 ? -32.487 -7.101 26.841 1.00 43.41 91 GLY A O 1
#

pLDDT: mean 76.6, std 13.42, range [40.12, 92.5]